Protein AF-A0A2D8R1H4-F1 (afdb_monomer)

Mean predicted aligned error: 3.97 Å

pLDDT: mean 93.08, std 7.94, range [49.28, 98.56]

Foldseek 3Di:
DVQLVVLVVVCVVPVLPLVSLLSNLVVCVVVLNLVVSLVSLVSSCVSPVLPLSSLQSNLSSCLSVVNLVSNLVSLVSSCVSPVPDLVSLQSNLVSCVSVVVLVSSLVSLVVSCVVVVPPVSSVVSNVVSVPPD

Secondary structure (DSSP, 8-state):
-HHHHHHHHHHHH-TT-HHHHHHHHHHHHHTT-HHHHHHHHHHHHHH-TT-HHHHHHHHHHHHTTT-HHHHHHHHHHHHHH-TT-HHHHHHHHHHHHHTT-HHHHHHHHHHHHHH-TT-HHHHHHHHHHHT--

Solvent-accessible surface area (backbone atoms only — not comparable to full-atom values): 6810 Å² total; per-residue (Å²): 111,71,68,48,54,51,22,53,49,44,31,69,78,36,79,80,44,44,69,36,30,41,52,35,19,52,46,27,45,76,69,72,35,29,73,61,14,33,60,42,20,50,54,21,40,74,72,40,75,77,45,33,68,32,29,38,51,38,12,52,23,29,38,77,69,70,37,40,69,62,10,49,52,27,22,50,49,16,31,73,67,41,76,84,46,63,69,43,42,52,50,41,21,53,47,28,43,76,61,69,38,49,68,65,14,47,52,35,33,48,56,47,36,74,77,38,75,81,44,62,69,41,56,52,53,47,53,64,63,69,67,78,119

Radius of gyration: 15.63 Å; Cα contacts (8 Å, |Δi|>4): 174; chains: 1; bounding box: 38×26×41 Å

Structure (mmCIF, N/CA/C/O backbone):
data_AF-A0A2D8R1H4-F1
#
_entry.id   AF-A0A2D8R1H4-F1
#
loop_
_atom_site.group_PDB
_atom_site.id
_atom_site.type_symbol
_atom_site.label_atom_id
_atom_site.label_alt_id
_atom_site.label_comp_id
_atom_site.label_asym_id
_atom_site.label_entity_id
_atom_site.label_seq_id
_atom_site.pdbx_PDB_ins_code
_atom_site.Cartn_x
_atom_site.Cartn_y
_atom_site.Cartn_z
_atom_site.occupancy
_atom_site.B_iso_or_equiv
_atom_site.auth_seq_id
_atom_site.auth_comp_id
_atom_site.auth_asym_id
_atom_site.auth_atom_id
_atom_site.pdbx_PDB_model_num
ATOM 1 N N . ALA A 1 1 ? 4.990 9.086 16.619 1.00 61.03 1 ALA A N 1
ATOM 2 C CA . ALA A 1 1 ? 4.367 9.130 17.960 1.00 61.03 1 ALA A CA 1
ATOM 3 C C . ALA A 1 1 ? 3.097 9.992 17.991 1.00 61.03 1 ALA A C 1
ATOM 5 O O . ALA A 1 1 ? 2.023 9.419 18.096 1.00 61.03 1 ALA A O 1
ATOM 6 N N . GLN A 1 2 ? 3.169 11.322 17.822 1.00 75.00 2 GLN A N 1
ATOM 7 C CA . GLN A 1 2 ? 1.992 12.212 17.954 1.00 75.00 2 GLN A CA 1
ATOM 8 C C . GLN A 1 2 ? 0.851 11.921 16.955 1.00 75.00 2 GLN A C 1
ATOM 10 O O . GLN A 1 2 ? -0.308 11.885 17.352 1.00 75.00 2 GLN A O 1
ATOM 15 N N . ALA A 1 3 ? 1.164 11.647 15.681 1.00 76.19 3 ALA A N 1
ATOM 16 C CA . ALA A 1 3 ? 0.142 11.363 14.665 1.00 76.19 3 ALA A CA 1
ATOM 17 C C . ALA A 1 3 ? -0.639 10.064 14.942 1.00 76.19 3 ALA A C 1
ATOM 19 O O . ALA A 1 3 ? -1.858 10.040 14.812 1.00 76.19 3 ALA A O 1
ATOM 20 N N . ARG A 1 4 ? 0.044 8.999 15.387 1.00 82.56 4 ARG A N 1
ATOM 21 C CA . ARG A 1 4 ? -0.606 7.735 15.764 1.00 82.56 4 ARG A CA 1
ATOM 22 C C . ARG A 1 4 ? -1.573 7.939 16.930 1.00 82.56 4 ARG A C 1
ATOM 24 O O . ARG A 1 4 ? -2.717 7.522 16.830 1.00 82.56 4 ARG A O 1
ATOM 31 N N . GLN A 1 5 ? -1.141 8.632 17.983 1.00 84.06 5 GLN A N 1
ATOM 32 C CA . GLN A 1 5 ? -1.984 8.901 19.151 1.00 84.06 5 GLN A CA 1
ATOM 33 C C . GLN A 1 5 ? -3.215 9.752 18.793 1.00 84.06 5 GLN A C 1
ATOM 35 O O . GLN A 1 5 ? -4.303 9.524 19.324 1.00 84.06 5 GLN A O 1
ATOM 40 N N . ALA A 1 6 ? -3.071 10.701 17.861 1.00 82.69 6 ALA A N 1
ATOM 41 C CA . ALA A 1 6 ? -4.195 11.479 17.349 1.00 82.69 6 ALA A CA 1
ATOM 42 C C . ALA A 1 6 ? -5.211 10.596 16.603 1.00 82.69 6 ALA A C 1
ATOM 44 O O . ALA A 1 6 ? -6.410 10.713 16.852 1.00 82.69 6 ALA A O 1
ATOM 45 N N . PHE A 1 7 ? -4.751 9.672 15.751 1.00 85.44 7 PHE A N 1
ATOM 46 C CA . PHE A 1 7 ? -5.643 8.732 15.068 1.00 85.44 7 PHE A CA 1
ATOM 47 C C . PHE A 1 7 ? -6.262 7.699 16.016 1.00 85.44 7 PHE A C 1
ATOM 49 O O . PHE A 1 7 ? -7.443 7.411 15.882 1.00 85.44 7 PHE A O 1
ATOM 56 N N . GLU A 1 8 ? -5.531 7.191 17.010 1.00 85.38 8 GLU A N 1
ATOM 57 C CA . GLU A 1 8 ? -6.089 6.301 18.043 1.00 85.38 8 GLU A CA 1
ATOM 58 C C . GLU A 1 8 ? -7.188 7.001 18.851 1.00 85.38 8 GLU A C 1
ATOM 60 O O . GLU A 1 8 ? -8.246 6.425 19.100 1.00 85.38 8 GLU A O 1
ATOM 65 N N . THR A 1 9 ? -6.976 8.273 19.197 1.00 86.12 9 THR A N 1
ATOM 66 C CA . THR A 1 9 ? -7.999 9.094 19.856 1.00 86.12 9 THR A CA 1
ATOM 67 C C . THR A 1 9 ? -9.205 9.298 18.941 1.00 86.12 9 THR A C 1
ATOM 69 O O . THR A 1 9 ? -10.336 9.105 19.376 1.00 86.12 9 THR A O 1
ATOM 72 N N . ALA A 1 10 ? -8.986 9.632 17.666 1.00 83.75 10 ALA A N 1
ATOM 73 C CA . ALA A 1 10 ? -10.066 9.815 16.697 1.00 83.75 10 ALA A CA 1
ATOM 74 C C . ALA A 1 10 ? -10.889 8.532 16.495 1.00 83.75 10 ALA A C 1
ATOM 76 O O . ALA A 1 10 ? -12.114 8.584 16.482 1.00 83.75 10 ALA A O 1
ATOM 77 N N . VAL A 1 11 ? -10.222 7.379 16.410 1.00 87.06 11 VAL A N 1
ATOM 78 C CA . VAL A 1 11 ? -10.851 6.055 16.321 1.00 87.06 11 VAL A CA 1
ATOM 79 C C . VAL A 1 11 ? -11.644 5.722 17.589 1.00 87.06 11 VAL A C 1
ATOM 81 O O . VAL A 1 11 ? -12.716 5.135 17.496 1.00 87.06 11 VAL A O 1
ATOM 84 N N . SER A 1 12 ? -11.151 6.107 18.767 1.00 86.19 12 SER A N 1
ATOM 85 C CA . SER A 1 12 ? -11.860 5.914 20.039 1.00 86.19 12 SER A CA 1
ATOM 86 C C . SER A 1 12 ? -13.114 6.792 20.144 1.00 86.19 12 SER A C 1
ATOM 88 O O . SER A 1 12 ? -14.166 6.331 20.580 1.00 86.19 12 SER A O 1
ATOM 90 N N . LEU A 1 13 ? -13.023 8.050 19.700 1.00 87.25 13 LEU A N 1
ATOM 91 C CA . LEU A 1 13 ? -14.131 9.010 19.725 1.00 87.25 13 LEU A CA 1
ATOM 92 C C . LEU A 1 13 ? -15.192 8.731 18.653 1.00 87.25 13 LEU A C 1
ATOM 94 O O . LEU A 1 13 ? -16.367 9.014 18.870 1.00 87.25 13 LEU A O 1
ATOM 98 N N . ALA A 1 14 ? -14.786 8.191 17.504 1.00 84.25 14 ALA A N 1
ATOM 99 C CA . ALA A 1 14 ? -15.671 7.853 16.398 1.00 84.25 14 ALA A CA 1
ATOM 100 C C . ALA A 1 14 ? -15.286 6.483 15.801 1.00 84.25 14 ALA A C 1
ATOM 102 O O . ALA A 1 14 ? -14.603 6.418 14.772 1.00 84.25 14 ALA A O 1
ATOM 103 N N . PRO A 1 15 ? -15.740 5.373 16.418 1.00 83.31 15 PRO A N 1
ATOM 104 C CA . PRO A 1 15 ? -15.364 4.013 16.021 1.00 83.31 15 PRO A CA 1
ATOM 105 C C . PRO A 1 15 ? -15.731 3.629 14.589 1.00 83.31 15 PRO A C 1
ATOM 107 O O . PRO A 1 15 ? -15.102 2.715 14.049 1.00 83.31 15 PRO A O 1
ATOM 110 N N . ASP A 1 16 ? -16.687 4.334 13.987 1.00 86.56 16 ASP A N 1
ATOM 111 C CA . ASP A 1 16 ? -17.195 4.083 12.635 1.00 86.56 16 ASP A CA 1
ATOM 112 C C . ASP A 1 16 ? -16.659 5.101 11.612 1.00 86.56 16 ASP A C 1
ATOM 114 O O . ASP A 1 16 ? -17.037 5.100 10.442 1.00 86.56 16 ASP A O 1
ATOM 118 N N . HIS A 1 17 ? -15.735 5.978 12.021 1.00 87.56 17 HIS A N 1
ATOM 119 C CA . HIS A 1 17 ? -15.121 6.941 11.116 1.00 87.56 17 HIS A CA 1
ATOM 120 C C . HIS A 1 17 ? -14.034 6.277 10.254 1.00 87.56 17 HIS A C 1
ATOM 122 O O . HIS A 1 17 ? -12.855 6.256 10.610 1.00 87.56 17 HIS A O 1
ATOM 128 N N . ALA A 1 18 ? -14.417 5.815 9.061 1.00 88.06 18 ALA A N 1
ATOM 129 C CA . ALA A 1 18 ? -13.540 5.124 8.108 1.00 88.06 18 ALA A CA 1
ATOM 130 C C . ALA A 1 18 ? -12.194 5.841 7.844 1.00 88.06 18 ALA A C 1
ATOM 132 O O . ALA A 1 18 ? -11.134 5.223 7.940 1.00 88.06 18 ALA A O 1
ATOM 133 N N . LEU A 1 19 ? -12.192 7.159 7.589 1.00 88.44 19 LEU A N 1
ATOM 134 C CA . LEU A 1 19 ? -10.948 7.909 7.324 1.00 88.44 19 LEU A CA 1
ATOM 135 C C . LEU A 1 19 ? -9.974 7.955 8.516 1.00 88.44 19 LEU A C 1
ATOM 137 O O . LEU A 1 19 ? -8.762 7.946 8.300 1.00 88.44 19 LEU A O 1
ATOM 141 N N . ALA A 1 20 ? -10.468 7.978 9.760 1.00 89.94 20 ALA A N 1
ATOM 142 C CA . ALA A 1 20 ? -9.602 7.950 10.941 1.00 89.94 20 ALA A CA 1
ATOM 143 C C . ALA A 1 20 ? -8.847 6.614 11.042 1.00 89.94 20 ALA A C 1
ATOM 145 O O . ALA A 1 20 ? -7.642 6.590 11.301 1.00 89.94 20 ALA A O 1
ATOM 146 N N . HIS A 1 21 ? -9.536 5.509 10.741 1.00 90.88 21 HIS A N 1
ATOM 147 C CA . HIS A 1 21 ? -8.935 4.177 10.647 1.00 90.88 21 HIS A CA 1
ATOM 148 C C . HIS A 1 21 ? -7.945 4.060 9.480 1.00 90.88 21 HIS A C 1
ATOM 150 O O . HIS A 1 21 ? -6.881 3.471 9.657 1.00 90.88 21 HIS A O 1
ATOM 156 N N . VAL A 1 22 ? -8.216 4.668 8.315 1.00 94.62 22 VAL A N 1
ATOM 157 C CA . VAL A 1 22 ? -7.230 4.731 7.211 1.00 94.62 22 VAL A CA 1
ATOM 158 C C . VAL A 1 22 ? -5.950 5.429 7.658 1.00 94.62 22 VAL A C 1
ATOM 160 O O . VAL A 1 22 ? -4.861 4.911 7.409 1.00 94.62 22 VAL A O 1
ATOM 163 N N . GLY A 1 23 ? -6.075 6.574 8.336 1.00 93.88 23 GLY A N 1
ATOM 164 C CA . GLY A 1 23 ? -4.932 7.314 8.870 1.00 93.88 23 GLY A CA 1
ATOM 165 C C . GLY A 1 23 ? -4.121 6.489 9.871 1.00 93.88 23 GLY A C 1
ATOM 166 O O . GLY A 1 23 ? -2.894 6.435 9.775 1.00 93.88 23 GLY A O 1
ATOM 167 N N . LEU A 1 24 ? -4.795 5.773 10.779 1.00 94.44 24 LEU A N 1
ATOM 168 C CA . LEU A 1 24 ? -4.142 4.856 11.716 1.00 94.44 24 LEU A CA 1
ATOM 169 C C . LEU A 1 24 ? -3.412 3.716 10.989 1.00 94.44 24 LEU A C 1
ATOM 171 O O . LEU A 1 24 ? -2.240 3.464 11.270 1.00 94.44 24 LEU A O 1
ATOM 175 N N . GLY A 1 25 ? -4.071 3.063 10.030 1.00 96.00 25 GLY A N 1
ATOM 176 C CA . GLY A 1 25 ? -3.478 1.999 9.219 1.00 96.00 25 GLY A CA 1
ATOM 177 C C . GLY A 1 25 ? -2.248 2.471 8.442 1.00 96.00 25 GLY A C 1
ATOM 178 O O . GLY A 1 25 ? -1.229 1.785 8.409 1.00 96.00 25 GLY A O 1
ATOM 179 N N . GLU A 1 26 ? -2.291 3.679 7.878 1.00 95.50 26 GLU A N 1
ATOM 180 C CA . GLU A 1 26 ? -1.136 4.278 7.210 1.00 95.50 26 GLU A CA 1
ATOM 181 C C . GLU A 1 26 ? 0.022 4.547 8.181 1.00 95.50 26 GLU A C 1
ATOM 183 O O . GLU A 1 26 ? 1.177 4.272 7.849 1.00 95.50 26 GLU A O 1
ATOM 188 N N . MET A 1 27 ? -0.255 5.049 9.391 1.00 95.44 27 MET A N 1
ATOM 189 C CA . MET A 1 27 ? 0.792 5.245 10.401 1.00 95.44 27 MET A CA 1
ATOM 190 C C . MET A 1 27 ? 1.426 3.919 10.819 1.00 95.44 27 MET A C 1
ATOM 192 O O . MET A 1 27 ? 2.648 3.839 10.916 1.00 95.44 27 MET A O 1
ATOM 196 N N . LEU A 1 28 ? 0.624 2.869 11.000 1.00 96.00 28 LEU A N 1
ATOM 197 C CA . LEU A 1 28 ? 1.120 1.533 11.336 1.00 96.00 28 LEU A CA 1
ATOM 198 C C . LEU A 1 28 ? 2.032 0.969 10.237 1.00 96.00 28 LEU A C 1
ATOM 200 O O . LEU A 1 28 ? 3.070 0.388 10.546 1.00 96.00 28 LEU A O 1
ATOM 204 N N . LEU A 1 29 ? 1.714 1.201 8.960 1.00 96.44 29 LEU A N 1
ATOM 205 C CA . LEU A 1 29 ? 2.605 0.842 7.850 1.00 96.44 29 LEU A CA 1
ATOM 206 C C . LEU A 1 29 ? 3.936 1.597 7.908 1.00 96.44 29 LEU A C 1
ATOM 208 O O . LEU A 1 29 ? 4.990 0.985 7.745 1.00 96.44 29 LEU A O 1
ATOM 212 N N . ARG A 1 30 ? 3.910 2.906 8.188 1.00 95.25 30 ARG A N 1
ATOM 213 C CA . ARG A 1 30 ? 5.131 3.720 8.340 1.00 95.25 30 ARG A CA 1
ATOM 214 C C . ARG A 1 30 ? 5.984 3.288 9.537 1.00 95.25 30 ARG A C 1
ATOM 216 O O . ARG A 1 30 ? 7.200 3.423 9.493 1.00 95.25 30 ARG A O 1
ATOM 223 N N . GLU A 1 31 ? 5.358 2.755 10.583 1.00 95.44 31 GLU A N 1
ATOM 224 C CA . GLU A 1 31 ? 6.025 2.172 11.756 1.00 95.44 31 GLU A CA 1
ATOM 225 C C . GLU A 1 31 ? 6.501 0.722 11.527 1.00 95.44 31 GLU A C 1
ATOM 227 O O . GLU A 1 31 ? 6.962 0.080 12.467 1.00 95.44 31 GLU A O 1
ATOM 232 N N . ASN A 1 32 ? 6.406 0.195 10.298 1.00 96.00 32 ASN A N 1
ATOM 233 C CA . ASN A 1 32 ? 6.739 -1.189 9.948 1.00 96.00 32 ASN A CA 1
ATOM 234 C C . ASN A 1 32 ? 5.934 -2.233 10.753 1.00 96.00 32 ASN A C 1
ATOM 236 O O . ASN A 1 32 ? 6.441 -3.289 11.135 1.00 96.00 32 ASN A O 1
ATOM 240 N N . ARG A 1 33 ? 4.650 -1.943 11.003 1.00 97.62 33 ARG A N 1
ATOM 241 C CA . ARG A 1 33 ? 3.695 -2.813 11.716 1.00 97.62 33 ARG A CA 1
ATOM 242 C C . ARG A 1 33 ? 2.562 -3.269 10.785 1.00 97.62 33 ARG A C 1
ATOM 244 O O . ARG A 1 33 ? 1.390 -2.975 11.033 1.00 97.62 33 ARG A O 1
ATOM 251 N N . PRO A 1 34 ? 2.872 -4.001 9.698 1.00 97.75 34 PRO A N 1
ATOM 252 C CA . PRO A 1 34 ? 1.906 -4.286 8.637 1.00 97.75 34 PRO A CA 1
ATOM 253 C C . PRO A 1 34 ? 0.751 -5.191 9.077 1.00 97.75 34 PRO A C 1
ATOM 255 O O . PRO A 1 34 ? -0.367 -5.015 8.607 1.00 97.75 34 PRO A O 1
ATOM 258 N N . ARG A 1 35 ? 0.979 -6.119 10.016 1.00 97.75 35 ARG A N 1
ATOM 259 C CA . ARG A 1 35 ? -0.088 -6.997 10.533 1.00 97.75 35 ARG A CA 1
ATOM 260 C C . ARG A 1 35 ? -1.148 -6.222 11.314 1.00 97.75 35 ARG A C 1
ATOM 262 O O . ARG A 1 35 ? -2.330 -6.516 11.210 1.00 97.75 35 ARG A O 1
ATOM 269 N N . GLU A 1 36 ? -0.729 -5.218 12.076 1.00 97.00 36 GLU A N 1
ATOM 270 C CA . GLU A 1 36 ? -1.656 -4.371 12.829 1.00 97.00 36 GLU A CA 1
ATOM 271 C C . GLU A 1 36 ? -2.376 -3.392 11.904 1.00 97.00 36 GLU A C 1
ATOM 273 O O . GLU A 1 36 ? -3.577 -3.176 12.057 1.00 97.00 36 GLU A O 1
ATOM 278 N N . ALA A 1 37 ? -1.668 -2.858 10.901 1.00 97.69 37 ALA A N 1
ATOM 279 C CA . ALA A 1 37 ? -2.282 -2.047 9.858 1.00 97.69 37 ALA A CA 1
ATOM 280 C C . ALA A 1 37 ? -3.408 -2.809 9.150 1.00 97.69 37 ALA A C 1
ATOM 282 O O . ALA A 1 37 ? -4.487 -2.259 8.960 1.00 97.69 37 ALA A O 1
ATOM 283 N N . GLU A 1 38 ? -3.185 -4.077 8.800 1.00 97.56 38 GLU A N 1
ATOM 284 C CA . GLU A 1 38 ? -4.193 -4.903 8.138 1.00 97.56 38 GLU A CA 1
ATOM 285 C C . GLU A 1 38 ? -5.478 -5.033 8.963 1.00 97.56 38 GLU A C 1
ATOM 287 O O . GLU A 1 38 ? -6.561 -4.845 8.418 1.00 97.56 38 GLU A O 1
ATOM 292 N N . VAL A 1 39 ? -5.377 -5.297 10.271 1.00 96.38 39 VAL A N 1
ATOM 293 C CA . VAL A 1 39 ? -6.554 -5.415 11.151 1.00 96.38 39 VAL A CA 1
ATOM 294 C C . VAL A 1 39 ? -7.387 -4.133 11.119 1.00 96.38 39 VAL A C 1
ATOM 296 O O . VAL A 1 39 ? -8.602 -4.184 10.925 1.00 96.38 39 VAL A O 1
ATOM 299 N N . VAL A 1 40 ? -6.733 -2.978 11.256 1.00 95.75 40 VAL A N 1
ATOM 300 C CA . VAL A 1 40 ? -7.406 -1.672 11.228 1.00 95.75 40 VAL A CA 1
ATOM 301 C C . VAL A 1 40 ? -8.017 -1.397 9.852 1.00 95.75 40 VAL A C 1
ATOM 303 O O . VAL A 1 40 ? -9.156 -0.950 9.754 1.00 95.75 40 VAL A O 1
ATOM 306 N N . LEU A 1 41 ? -7.289 -1.689 8.775 1.00 97.44 41 LEU A N 1
ATOM 307 C CA . LEU A 1 41 ? -7.726 -1.400 7.411 1.00 97.44 41 LEU A CA 1
ATOM 308 C C . LEU A 1 41 ? -8.829 -2.348 6.916 1.00 97.44 41 LEU A C 1
ATOM 310 O O . LEU A 1 41 ? -9.639 -1.935 6.091 1.00 97.44 41 LEU A O 1
ATOM 314 N N . ARG A 1 42 ? -8.919 -3.586 7.423 1.00 96.38 42 ARG A N 1
ATOM 315 C CA . ARG A 1 42 ? -10.061 -4.477 7.138 1.00 96.38 42 ARG A CA 1
ATOM 316 C C . ARG A 1 42 ? -11.351 -3.904 7.713 1.00 96.38 42 ARG A C 1
ATOM 318 O O . ARG A 1 42 ? -12.336 -3.843 6.990 1.00 96.38 42 ARG A O 1
ATOM 325 N N . LYS A 1 43 ? -11.305 -3.348 8.931 1.00 94.19 43 LYS A N 1
ATOM 326 C CA . LYS A 1 43 ? -12.451 -2.625 9.505 1.00 94.19 43 LYS A CA 1
ATOM 327 C C . LYS A 1 43 ? -12.884 -1.448 8.625 1.00 94.19 43 LYS A C 1
ATOM 329 O O . LYS A 1 43 ? -14.072 -1.172 8.521 1.00 94.19 43 LYS A O 1
ATOM 334 N N . VAL A 1 44 ? -11.941 -0.762 7.976 1.00 95.06 44 VAL A N 1
ATOM 335 C CA . VAL A 1 44 ? -12.285 0.295 7.015 1.00 95.06 44 VAL A CA 1
ATOM 336 C C . VAL A 1 44 ? -13.081 -0.262 5.843 1.00 95.06 44 VAL A C 1
ATOM 338 O O . VAL A 1 44 ? -14.098 0.319 5.504 1.00 95.06 44 VAL A O 1
ATOM 341 N N . VAL A 1 45 ? -12.634 -1.367 5.242 1.00 95.06 45 VAL A N 1
ATOM 342 C CA . VAL A 1 45 ? -13.333 -1.995 4.109 1.00 95.06 45 VAL A CA 1
ATOM 343 C C . VAL A 1 45 ? -14.702 -2.540 4.521 1.00 95.06 45 VAL A C 1
ATOM 345 O O . VAL A 1 45 ? -15.625 -2.502 3.717 1.00 95.06 45 VAL A O 1
ATOM 348 N N . ASP A 1 46 ? -14.861 -2.993 5.766 1.00 94.38 46 ASP A N 1
ATOM 349 C CA . ASP A 1 46 ? -16.164 -3.409 6.297 1.00 94.38 46 ASP A CA 1
ATOM 350 C C . ASP A 1 46 ? -17.134 -2.220 6.458 1.00 94.38 46 ASP A C 1
ATOM 352 O O . ASP A 1 46 ? -18.337 -2.372 6.255 1.00 94.38 46 ASP A O 1
ATOM 356 N N . LEU A 1 47 ? -16.619 -1.038 6.822 1.00 92.56 47 LEU A N 1
ATOM 357 C CA . LEU A 1 47 ? -17.403 0.196 6.981 1.00 92.56 47 LEU A CA 1
ATOM 358 C C . LEU A 1 47 ? -17.690 0.895 5.643 1.00 92.56 47 LEU A C 1
ATOM 360 O O . LEU A 1 47 ? -18.782 1.420 5.441 1.00 92.56 47 LEU A O 1
ATOM 364 N N . ASP A 1 48 ? -16.699 0.931 4.756 1.00 94.31 48 ASP A N 1
ATOM 365 C CA . ASP A 1 48 ? -16.743 1.569 3.443 1.00 94.31 48 ASP A CA 1
ATOM 366 C C . ASP A 1 48 ? -15.947 0.726 2.422 1.00 94.31 48 ASP A C 1
ATOM 368 O O . ASP A 1 48 ? -14.729 0.904 2.262 1.00 94.31 48 ASP A O 1
ATOM 372 N N . PRO A 1 49 ? -16.625 -0.204 1.723 1.00 95.62 49 PRO A N 1
ATOM 373 C CA . PRO A 1 49 ? -15.999 -1.083 0.737 1.00 95.62 49 PRO A CA 1
ATOM 374 C C . PRO A 1 49 ? -15.421 -0.355 -0.482 1.00 95.62 49 PRO A C 1
ATOM 376 O O . PRO A 1 49 ? -14.562 -0.908 -1.167 1.00 95.62 49 PRO A O 1
ATOM 379 N N . ASP A 1 50 ? -15.870 0.871 -0.760 1.00 96.50 50 ASP A N 1
ATOM 380 C CA . ASP A 1 50 ? -15.479 1.637 -1.946 1.00 96.50 50 ASP A CA 1
ATOM 381 C C . ASP A 1 50 ? -14.384 2.671 -1.634 1.00 96.50 50 ASP A C 1
ATOM 383 O O . ASP A 1 50 ? -13.954 3.445 -2.500 1.00 96.50 50 ASP A O 1
ATOM 387 N N . LEU A 1 51 ? -13.844 2.657 -0.410 1.00 96.12 51 LEU A N 1
ATOM 388 C CA . LEU A 1 51 ? -12.754 3.541 -0.029 1.00 96.12 51 LEU A CA 1
ATOM 389 C C . LEU A 1 51 ? -11.420 3.073 -0.623 1.00 96.12 51 LEU A C 1
ATOM 391 O O . LEU A 1 51 ? -10.654 2.311 -0.026 1.00 96.12 51 LEU A O 1
ATOM 395 N N . ALA A 1 52 ? -11.082 3.608 -1.797 1.00 97.31 52 ALA A N 1
ATOM 396 C CA . ALA A 1 52 ? -9.895 3.216 -2.561 1.00 97.31 52 ALA A CA 1
ATOM 397 C C . ALA A 1 52 ? -8.575 3.285 -1.761 1.00 97.31 52 ALA A C 1
ATOM 399 O O . ALA A 1 52 ? -7.694 2.435 -1.916 1.00 97.31 52 ALA A O 1
ATOM 400 N N . ALA A 1 53 ? -8.436 4.271 -0.866 1.00 96.31 53 ALA A N 1
ATOM 401 C CA . ALA A 1 53 ? -7.260 4.416 -0.006 1.00 96.31 53 ALA A CA 1
ATOM 402 C C . ALA A 1 53 ? -7.078 3.228 0.958 1.00 96.31 53 ALA A C 1
ATOM 404 O O . ALA A 1 53 ? -5.943 2.809 1.204 1.00 96.31 53 ALA A O 1
ATOM 405 N N . ALA A 1 54 ? -8.178 2.656 1.459 1.00 97.25 54 ALA A N 1
ATOM 406 C CA . ALA A 1 54 ? -8.160 1.494 2.341 1.00 97.25 54 ALA A CA 1
ATOM 407 C C . ALA A 1 54 ? -7.623 0.266 1.607 1.00 97.25 54 ALA A C 1
ATOM 409 O O . ALA A 1 54 ? -6.687 -0.380 2.074 1.00 97.25 54 ALA A O 1
ATOM 410 N N . HIS A 1 55 ? -8.137 0.010 0.402 1.00 98.44 55 HIS A N 1
ATOM 411 C CA . HIS A 1 55 ? -7.650 -1.060 -0.458 1.00 98.44 55 HIS A CA 1
ATOM 412 C C . HIS A 1 55 ? -6.172 -0.894 -0.820 1.00 98.44 55 HIS A C 1
ATOM 414 O O . HIS A 1 55 ? -5.397 -1.837 -0.678 1.00 98.44 55 HIS A O 1
ATOM 420 N N . LYS A 1 56 ? -5.721 0.304 -1.204 1.00 98.31 56 LYS A N 1
ATOM 421 C CA . LYS A 1 56 ? -4.294 0.518 -1.486 1.00 98.31 56 LYS A CA 1
ATOM 422 C C . LYS A 1 56 ? -3.422 0.238 -0.253 1.00 98.31 56 LYS A C 1
ATOM 424 O O . LYS A 1 56 ? -2.393 -0.423 -0.380 1.00 98.31 56 LYS A O 1
ATOM 429 N N . ASN A 1 57 ? -3.824 0.684 0.938 1.00 98.19 57 ASN A N 1
ATOM 430 C CA . ASN A 1 57 ? -3.056 0.433 2.159 1.00 98.19 57 ASN A CA 1
ATOM 431 C C . ASN A 1 57 ? -3.116 -1.044 2.608 1.00 98.19 57 ASN A C 1
ATOM 433 O O . ASN A 1 57 ? -2.099 -1.559 3.067 1.00 98.19 57 ASN A O 1
ATOM 437 N N . LEU A 1 58 ? -4.236 -1.758 2.415 1.00 98.19 58 LEU A N 1
ATOM 438 C CA . LEU A 1 58 ? -4.300 -3.218 2.607 1.00 98.19 58 LEU A CA 1
ATOM 439 C C . LEU A 1 58 ? -3.341 -3.940 1.669 1.00 98.19 58 LEU A C 1
ATOM 441 O O . LEU A 1 58 ? -2.640 -4.857 2.089 1.00 98.19 58 LEU A O 1
ATOM 445 N N . GLY A 1 59 ? -3.261 -3.482 0.419 1.00 98.38 59 GLY A N 1
ATOM 446 C CA . GLY A 1 59 ? -2.310 -4.002 -0.549 1.00 98.38 59 GLY A CA 1
ATOM 447 C C . GLY A 1 59 ? -0.864 -3.885 -0.065 1.00 98.38 59 GLY A C 1
ATOM 448 O O . GLY A 1 59 ? -0.119 -4.862 -0.083 1.00 98.38 59 GLY A O 1
ATOM 449 N N . LEU A 1 60 ? -0.486 -2.712 0.451 1.00 98.50 60 LEU A N 1
ATOM 450 C CA . LEU A 1 60 ? 0.839 -2.492 1.038 1.00 98.50 60 LEU A CA 1
ATOM 451 C C . LEU A 1 60 ? 1.088 -3.359 2.284 1.00 98.50 60 LEU A C 1
ATOM 453 O O . LEU A 1 60 ? 2.175 -3.914 2.431 1.00 98.50 60 LEU A O 1
ATOM 457 N N . ALA A 1 61 ? 0.092 -3.512 3.163 1.00 98.38 61 ALA A N 1
ATOM 458 C CA . ALA A 1 61 ? 0.190 -4.369 4.347 1.00 98.38 61 ALA A CA 1
ATOM 459 C C . ALA A 1 61 ? 0.409 -5.847 3.976 1.00 98.38 61 ALA A C 1
ATOM 461 O O . ALA A 1 61 ? 1.272 -6.526 4.542 1.00 98.38 61 ALA A O 1
ATOM 462 N N . ALA A 1 62 ? -0.341 -6.342 2.989 1.00 98.50 62 ALA A N 1
ATOM 463 C CA . ALA A 1 62 ? -0.210 -7.698 2.477 1.00 98.50 62 ALA A CA 1
ATOM 464 C C . ALA A 1 62 ? 1.167 -7.921 1.827 1.00 98.50 62 ALA A C 1
ATOM 466 O O . ALA A 1 62 ? 1.837 -8.906 2.147 1.00 98.50 62 ALA A O 1
ATOM 467 N N . ALA A 1 63 ? 1.646 -6.980 1.006 1.00 98.31 63 ALA A N 1
ATOM 468 C CA . ALA A 1 63 ? 2.968 -7.057 0.379 1.00 98.31 63 ALA A CA 1
ATOM 469 C C . ALA A 1 63 ? 4.101 -7.105 1.415 1.00 98.31 63 ALA A C 1
ATOM 471 O O . ALA A 1 63 ? 4.943 -7.997 1.363 1.00 98.31 63 ALA A O 1
ATOM 472 N N . ALA A 1 64 ? 4.048 -6.243 2.436 1.00 97.69 64 ALA A N 1
ATOM 473 C CA . ALA A 1 64 ? 5.018 -6.225 3.535 1.00 97.69 64 ALA A CA 1
ATOM 474 C C . ALA A 1 64 ? 5.040 -7.523 4.370 1.00 97.69 64 ALA A C 1
ATOM 476 O O . ALA A 1 64 ? 5.954 -7.743 5.162 1.00 97.69 64 ALA A O 1
ATOM 477 N N . THR A 1 65 ? 4.039 -8.393 4.208 1.00 97.38 65 THR A N 1
ATOM 478 C CA . THR A 1 65 ? 3.979 -9.722 4.838 1.00 97.38 65 THR A CA 1
ATOM 479 C C . THR A 1 65 ? 4.162 -10.872 3.840 1.00 97.38 65 THR A C 1
ATOM 481 O O . THR A 1 65 ? 3.915 -12.023 4.192 1.00 97.38 65 THR A O 1
ATOM 484 N N . GLY A 1 66 ? 4.597 -10.582 2.609 1.00 96.94 66 GLY A N 1
ATOM 485 C CA . GLY A 1 66 ? 4.870 -11.567 1.556 1.00 96.94 66 GLY A CA 1
ATOM 486 C C . GLY A 1 66 ? 3.630 -12.104 0.833 1.00 96.94 66 GLY A C 1
ATOM 487 O O . GLY A 1 66 ? 3.740 -12.990 -0.014 1.00 96.94 66 GLY A O 1
ATOM 488 N N . ARG A 1 67 ? 2.432 -11.583 1.125 1.00 98.44 67 ARG A N 1
ATOM 489 C CA . ARG A 1 67 ? 1.170 -12.012 0.498 1.00 98.44 67 ARG A CA 1
ATOM 490 C C . ARG A 1 67 ? 0.910 -11.233 -0.786 1.00 98.44 67 ARG A C 1
ATOM 492 O O . ARG A 1 67 ? -0.047 -10.472 -0.902 1.00 98.44 67 ARG A O 1
ATOM 499 N N . PHE A 1 68 ? 1.774 -11.430 -1.776 1.00 98.06 68 PHE A N 1
ATOM 500 C CA . PHE A 1 68 ? 1.767 -10.629 -3.002 1.00 98.06 68 PHE A CA 1
ATOM 501 C C . PHE A 1 68 ? 0.490 -10.763 -3.845 1.00 98.06 68 PHE A C 1
ATOM 503 O O . PHE A 1 68 ? 0.058 -9.789 -4.455 1.00 98.06 68 PHE A O 1
ATOM 510 N N . GLN A 1 69 ? -0.149 -11.935 -3.870 1.00 97.50 69 GLN A N 1
ATOM 511 C CA . GLN A 1 69 ? -1.403 -12.117 -4.617 1.00 97.50 69 GLN A CA 1
ATOM 512 C C . GLN A 1 69 ? -2.556 -11.304 -4.008 1.00 97.50 69 GLN A C 1
ATOM 514 O O . GLN A 1 69 ? -3.261 -10.594 -4.725 1.00 97.50 69 GLN A O 1
ATOM 519 N N . GLU A 1 70 ? -2.698 -11.344 -2.681 1.00 98.12 70 GLU A N 1
ATOM 520 C CA . GLU A 1 70 ? -3.654 -10.512 -1.936 1.00 98.12 70 GLU A CA 1
ATOM 521 C C . GLU A 1 70 ? -3.329 -9.021 -2.115 1.00 98.12 70 GLU A C 1
ATOM 523 O O . GLU A 1 70 ? -4.219 -8.203 -2.357 1.00 98.12 70 GLU A O 1
ATOM 528 N N . ALA A 1 71 ? -2.038 -8.679 -2.102 1.00 98.56 71 ALA A N 1
ATOM 529 C CA . ALA A 1 71 ? -1.576 -7.318 -2.315 1.00 98.56 71 ALA A CA 1
ATOM 530 C C . ALA A 1 71 ? -2.004 -6.756 -3.680 1.00 98.56 71 ALA A C 1
ATOM 532 O O . ALA A 1 71 ? -2.617 -5.688 -3.758 1.00 98.56 71 ALA A O 1
ATOM 533 N N . VAL A 1 72 ? -1.735 -7.501 -4.756 1.00 98.44 72 VAL A N 1
ATOM 534 C CA . VAL A 1 72 ? -2.129 -7.134 -6.124 1.00 98.44 72 VAL A CA 1
ATOM 535 C C . VAL A 1 72 ? -3.645 -7.025 -6.247 1.00 98.44 72 VAL A C 1
ATOM 537 O O . VAL A 1 72 ? -4.131 -6.072 -6.859 1.00 98.44 72 VAL A O 1
ATOM 540 N N . HIS A 1 73 ? -4.398 -7.956 -5.653 1.00 98.12 73 HIS A N 1
ATOM 541 C CA . HIS A 1 73 ? -5.859 -7.902 -5.650 1.00 98.12 73 HIS A CA 1
ATOM 542 C C . HIS A 1 73 ? -6.361 -6.571 -5.077 1.00 98.12 73 HIS A C 1
ATOM 544 O O . HIS A 1 73 ? -7.103 -5.851 -5.748 1.00 98.12 73 HIS A O 1
ATOM 550 N N . HIS A 1 74 ? -5.915 -6.203 -3.876 1.00 98.44 74 HIS A N 1
ATOM 551 C CA . HIS A 1 74 ? -6.370 -4.980 -3.228 1.00 98.44 74 HIS A CA 1
ATOM 552 C C . HIS A 1 74 ? -5.955 -3.712 -3.981 1.00 98.44 74 HIS A C 1
ATOM 554 O O . HIS A 1 74 ? -6.788 -2.829 -4.183 1.00 98.44 74 HIS A O 1
ATOM 560 N N . VAL A 1 75 ? -4.721 -3.615 -4.484 1.00 98.31 75 VAL A N 1
ATOM 561 C CA . VAL A 1 75 ? -4.324 -2.423 -5.255 1.00 98.31 75 VAL A CA 1
ATOM 562 C C . VAL A 1 75 ? -5.083 -2.325 -6.585 1.00 98.31 75 VAL A C 1
ATOM 564 O O . VAL A 1 75 ? -5.464 -1.225 -6.986 1.00 98.31 75 VAL A O 1
ATOM 567 N N . ARG A 1 76 ? -5.415 -3.448 -7.237 1.00 98.12 76 ARG A N 1
ATOM 568 C CA . ARG A 1 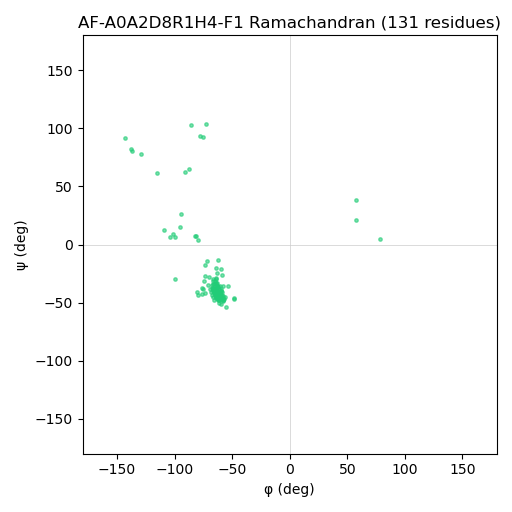76 ? -6.302 -3.443 -8.414 1.00 98.12 76 ARG A CA 1
ATOM 569 C C . ARG A 1 76 ? -7.720 -2.972 -8.077 1.00 98.12 76 ARG A C 1
ATOM 571 O O . ARG A 1 76 ? -8.309 -2.260 -8.884 1.00 98.12 76 ARG A O 1
ATOM 578 N N . ARG A 1 77 ? -8.262 -3.298 -6.894 1.00 98.25 77 ARG A N 1
ATOM 579 C CA . ARG A 1 77 ? -9.547 -2.728 -6.432 1.00 98.25 77 ARG A CA 1
ATOM 580 C C . ARG A 1 77 ? -9.450 -1.217 -6.225 1.00 98.25 77 ARG A C 1
ATOM 582 O O . ARG A 1 77 ? -10.320 -0.496 -6.697 1.00 98.25 77 ARG A O 1
ATOM 589 N N . ALA A 1 78 ? -8.364 -0.728 -5.624 1.00 98.06 78 ALA A N 1
ATOM 590 C CA . ALA A 1 78 ? -8.126 0.710 -5.486 1.00 98.06 78 ALA A CA 1
ATOM 591 C C . ALA A 1 78 ? -8.064 1.428 -6.849 1.00 98.06 78 ALA A C 1
ATOM 593 O O . ALA A 1 78 ? -8.633 2.507 -7.000 1.00 98.06 78 ALA A O 1
ATOM 594 N N . LEU A 1 79 ? -7.429 0.815 -7.855 1.00 97.31 79 LEU A N 1
ATOM 595 C CA . LEU A 1 79 ? -7.413 1.321 -9.233 1.00 97.31 79 LEU A CA 1
ATOM 596 C C . LEU A 1 79 ? -8.786 1.265 -9.908 1.00 97.31 79 LEU A C 1
ATOM 598 O O . LEU A 1 79 ? -9.130 2.184 -10.637 1.00 97.31 79 LEU A O 1
ATOM 602 N N . ALA A 1 80 ? -9.588 0.228 -9.668 1.00 97.88 80 ALA A N 1
ATOM 603 C CA . ALA A 1 80 ? -10.944 0.162 -10.213 1.00 97.88 80 ALA A CA 1
ATOM 604 C C . ALA A 1 80 ? -11.833 1.301 -9.679 1.00 97.88 80 ALA A C 1
ATOM 606 O O . ALA A 1 80 ? -12.639 1.849 -10.425 1.00 97.88 80 ALA A O 1
ATOM 607 N N . LEU A 1 81 ? -11.648 1.674 -8.409 1.00 97.38 81 LEU A N 1
ATOM 608 C CA . LEU A 1 81 ? -12.359 2.778 -7.758 1.00 97.38 81 LEU A CA 1
ATOM 609 C C . LEU A 1 81 ? -11.822 4.154 -8.191 1.00 97.38 81 LEU A C 1
ATOM 611 O O . LEU A 1 81 ? -12.598 5.084 -8.399 1.00 97.38 81 LEU A O 1
ATOM 615 N N . SER A 1 82 ? -10.502 4.274 -8.376 1.00 95.94 82 SER A N 1
ATOM 616 C CA . SER A 1 82 ? -9.830 5.515 -8.784 1.00 95.94 82 SER A CA 1
ATOM 617 C C . SER A 1 82 ? -8.755 5.250 -9.853 1.00 95.94 82 SER A C 1
ATOM 619 O O . SER A 1 82 ? -7.557 5.215 -9.546 1.00 95.94 82 SER A O 1
ATOM 621 N N . PRO A 1 83 ? -9.143 5.111 -11.135 1.00 93.38 83 PRO A N 1
ATOM 622 C CA . PRO A 1 83 ? -8.255 4.625 -12.201 1.00 93.38 83 PRO A CA 1
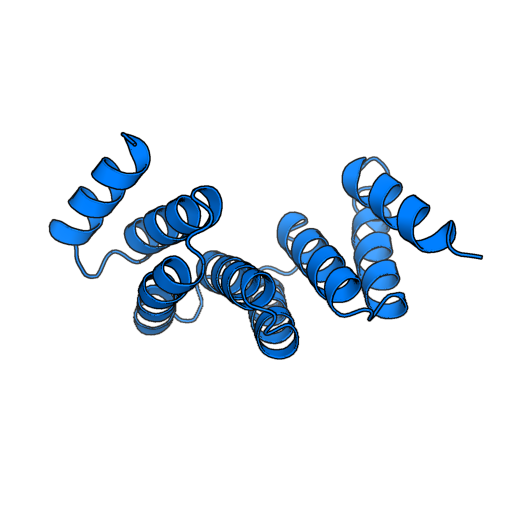ATOM 623 C C . PRO A 1 83 ? -7.163 5.610 -12.620 1.00 93.38 83 PRO A C 1
ATOM 625 O O . PRO A 1 83 ? -6.224 5.234 -13.306 1.00 93.38 83 PRO A O 1
ATOM 628 N N . ASN A 1 84 ? -7.268 6.880 -12.228 1.00 90.44 84 ASN A N 1
ATOM 629 C CA . ASN A 1 84 ? -6.310 7.920 -12.611 1.00 90.44 84 ASN A CA 1
ATOM 630 C C . ASN A 1 84 ? -5.307 8.252 -11.492 1.00 90.44 84 ASN A C 1
ATOM 632 O O . ASN A 1 84 ? -4.573 9.237 -11.592 1.00 90.44 84 ASN A O 1
ATOM 636 N N .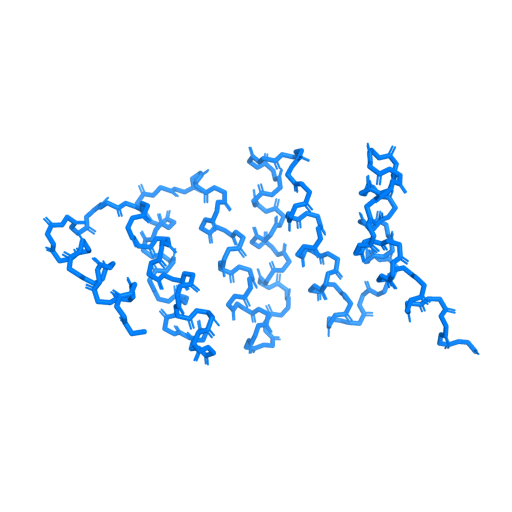 THR A 1 85 ? -5.274 7.473 -10.408 1.00 94.25 85 THR A N 1
ATOM 637 C CA . THR A 1 85 ? -4.410 7.749 -9.258 1.00 94.25 85 THR A CA 1
ATOM 638 C C . THR A 1 85 ? -3.013 7.164 -9.471 1.00 94.25 85 THR A C 1
ATOM 640 O O . THR A 1 85 ? -2.782 5.973 -9.272 1.00 94.25 85 THR A O 1
ATOM 643 N N . VAL A 1 86 ? -2.047 8.026 -9.820 1.00 94.88 86 VAL A N 1
ATOM 644 C CA . VAL A 1 86 ? -0.632 7.664 -10.073 1.00 94.88 86 VAL A CA 1
ATOM 645 C C . VAL A 1 86 ? -0.048 6.781 -8.977 1.00 94.88 86 VAL A C 1
ATOM 647 O O . VAL A 1 86 ? 0.609 5.780 -9.256 1.00 94.88 86 VAL A O 1
ATOM 650 N N . SER A 1 87 ? -0.292 7.146 -7.715 1.00 94.44 87 SER A N 1
ATOM 651 C CA . SER A 1 87 ? 0.274 6.436 -6.569 1.00 94.44 87 SER A CA 1
ATOM 652 C C . SER A 1 87 ? -0.206 4.986 -6.481 1.00 94.44 87 SER A C 1
ATOM 654 O O . SER A 1 87 ? 0.509 4.154 -5.924 1.00 94.44 87 SER A O 1
ATOM 656 N N . PHE A 1 88 ? -1.368 4.648 -7.051 1.00 96.94 88 PHE A N 1
ATOM 657 C CA . PHE A 1 88 ? -1.889 3.281 -7.069 1.00 96.94 88 PHE A CA 1
ATOM 658 C C . PHE A 1 88 ? -1.216 2.445 -8.155 1.00 96.94 88 PHE A C 1
ATOM 660 O O . PHE A 1 88 ? -0.766 1.343 -7.853 1.00 96.94 88 PHE A O 1
ATOM 667 N N . HIS A 1 89 ? -1.037 2.990 -9.363 1.00 96.88 89 HIS A N 1
ATOM 668 C CA . HI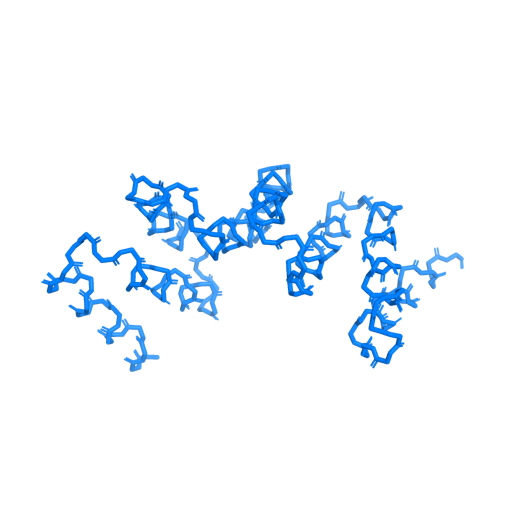S A 1 89 ? -0.225 2.339 -10.400 1.00 96.88 89 HIS A CA 1
ATOM 669 C C . HIS A 1 89 ? 1.208 2.109 -9.916 1.00 96.88 89 HIS A C 1
ATOM 671 O O . HIS A 1 89 ? 1.753 1.023 -10.077 1.00 96.88 89 HIS A O 1
ATOM 677 N N . TYR A 1 90 ? 1.798 3.104 -9.248 1.00 96.62 90 TYR A N 1
ATOM 678 C CA . TYR A 1 90 ? 3.150 2.979 -8.711 1.00 96.62 90 TYR A CA 1
ATOM 679 C C . TYR A 1 90 ? 3.234 1.928 -7.593 1.00 96.62 90 TYR A C 1
ATOM 681 O O . TYR A 1 90 ? 4.168 1.128 -7.567 1.00 96.62 90 TYR A O 1
ATOM 689 N N . SER A 1 91 ? 2.238 1.879 -6.697 1.00 97.44 91 SER A N 1
ATOM 690 C CA . SER A 1 91 ? 2.158 0.832 -5.666 1.00 97.44 91 SER A CA 1
ATOM 691 C C . SER A 1 91 ? 2.035 -0.555 -6.303 1.00 97.44 91 SER A C 1
ATOM 693 O O . SER A 1 91 ? 2.736 -1.474 -5.890 1.00 97.44 91 SER A O 1
ATOM 695 N N . LEU A 1 92 ? 1.193 -0.701 -7.332 1.00 98.00 92 LEU A N 1
ATOM 696 C CA . LEU A 1 92 ? 1.012 -1.961 -8.047 1.00 98.00 92 LEU A CA 1
ATOM 697 C C . LEU A 1 92 ? 2.313 -2.405 -8.725 1.00 98.00 92 LEU A C 1
ATOM 699 O O . LEU A 1 92 ? 2.717 -3.548 -8.542 1.00 98.00 92 LEU A O 1
ATOM 703 N N . ALA A 1 93 ? 3.007 -1.502 -9.420 1.00 97.62 93 ALA A N 1
ATOM 704 C CA . ALA A 1 93 ? 4.300 -1.786 -10.038 1.00 97.62 93 ALA A CA 1
ATOM 705 C C . ALA A 1 93 ? 5.350 -2.256 -9.015 1.00 97.62 93 ALA A C 1
ATOM 707 O O . ALA A 1 93 ? 6.054 -3.236 -9.262 1.00 97.62 93 ALA A O 1
ATOM 708 N N . SER A 1 94 ? 5.440 -1.602 -7.848 1.00 97.06 94 SER A N 1
ATOM 709 C CA . SER A 1 94 ? 6.376 -2.017 -6.789 1.00 97.06 94 SER A CA 1
ATOM 710 C C . SER A 1 94 ? 6.057 -3.416 -6.269 1.00 97.06 94 SER A C 1
ATOM 712 O O . SER A 1 94 ? 6.953 -4.252 -6.183 1.00 97.06 94 SER A O 1
ATOM 714 N N . ILE A 1 95 ? 4.781 -3.688 -5.980 1.00 98.06 95 ILE A N 1
ATOM 715 C CA . ILE A 1 95 ? 4.323 -4.990 -5.480 1.00 98.06 95 ILE A CA 1
ATOM 716 C C . ILE A 1 95 ? 4.567 -6.086 -6.522 1.00 98.06 95 ILE A C 1
ATOM 718 O O . ILE A 1 95 ? 5.026 -7.169 -6.174 1.00 98.06 95 ILE A O 1
ATOM 722 N N . LEU A 1 96 ? 4.283 -5.820 -7.800 1.00 98.00 96 LEU A N 1
ATOM 723 C CA . LEU A 1 96 ? 4.523 -6.766 -8.891 1.00 98.00 96 LEU A CA 1
ATOM 724 C C . LEU A 1 96 ? 6.012 -7.088 -9.031 1.00 98.00 96 LEU A C 1
ATOM 726 O O . LEU A 1 96 ? 6.366 -8.256 -9.156 1.00 98.00 96 LEU A O 1
ATOM 730 N N . ARG A 1 97 ? 6.886 -6.082 -8.930 1.00 96.12 97 ARG A N 1
ATOM 731 C CA . ARG A 1 97 ? 8.338 -6.292 -8.920 1.00 96.12 97 ARG A CA 1
ATOM 732 C C . ARG A 1 97 ? 8.785 -7.147 -7.733 1.00 96.12 97 ARG A C 1
ATOM 734 O O . ARG A 1 97 ? 9.584 -8.055 -7.922 1.00 96.12 97 ARG A O 1
ATOM 741 N N . GLU A 1 98 ? 8.293 -6.867 -6.528 1.00 95.56 98 GLU A N 1
ATOM 742 C CA . GLU A 1 98 ? 8.607 -7.662 -5.327 1.00 95.56 98 GLU A CA 1
ATOM 743 C C . GLU A 1 98 ? 8.092 -9.106 -5.432 1.00 95.56 98 GLU A C 1
ATOM 745 O O . GLU A 1 98 ? 8.705 -10.023 -4.892 1.00 95.56 98 GLU A O 1
ATOM 750 N N . ALA A 1 99 ? 7.015 -9.316 -6.189 1.00 96.00 99 ALA A N 1
ATOM 751 C CA . ALA A 1 99 ? 6.467 -10.624 -6.529 1.00 96.00 99 ALA A CA 1
ATOM 752 C C . ALA A 1 99 ? 7.170 -11.315 -7.719 1.00 96.00 99 ALA A C 1
ATOM 754 O O . ALA A 1 99 ? 6.656 -12.318 -8.210 1.00 96.00 99 ALA A O 1
ATOM 755 N N . ASP A 1 100 ? 8.277 -10.754 -8.219 1.00 95.44 100 ASP A N 1
ATOM 756 C CA . ASP A 1 100 ? 9.018 -11.179 -9.420 1.00 95.44 100 ASP A CA 1
ATOM 757 C C . ASP A 1 100 ? 8.188 -11.209 -10.724 1.00 95.44 100 ASP A C 1
ATOM 759 O O . ASP A 1 100 ? 8.548 -11.827 -11.723 1.00 95.44 100 ASP A O 1
ATOM 763 N N . ARG A 1 101 ? 7.075 -10.469 -10.763 1.00 96.31 101 ARG A N 1
ATOM 764 C CA . ARG A 1 101 ? 6.208 -10.286 -11.940 1.00 96.31 101 ARG A CA 1
ATOM 765 C C . ARG A 1 101 ? 6.659 -9.064 -12.736 1.00 96.31 101 ARG A C 1
ATOM 767 O O . ARG A 1 101 ? 5.947 -8.064 -12.834 1.00 96.31 101 ARG A O 1
ATOM 774 N N . ARG A 1 102 ? 7.889 -9.128 -13.252 1.00 95.56 102 ARG A N 1
ATOM 775 C CA . ARG A 1 102 ? 8.593 -7.982 -13.856 1.00 95.56 102 ARG A CA 1
ATOM 776 C C . ARG A 1 102 ? 7.862 -7.378 -15.051 1.00 95.56 102 ARG A C 1
ATOM 778 O O . ARG A 1 102 ? 7.712 -6.166 -15.095 1.00 95.56 102 ARG A O 1
ATOM 785 N N . GLU A 1 103 ? 7.365 -8.209 -15.962 1.00 95.44 103 GLU A N 1
ATOM 786 C CA . GLU A 1 103 ? 6.665 -7.758 -17.176 1.00 95.44 103 GLU A CA 1
ATOM 787 C C . GLU A 1 103 ? 5.442 -6.894 -16.832 1.00 95.44 103 GLU A C 1
ATOM 789 O O . GLU A 1 103 ? 5.308 -5.769 -17.306 1.00 95.44 103 GLU A O 1
ATOM 794 N N . GLU A 1 104 ? 4.599 -7.358 -15.905 1.00 96.06 104 GLU A N 1
ATOM 795 C CA . GLU A 1 104 ? 3.435 -6.590 -15.449 1.00 96.06 104 GLU A CA 1
ATOM 796 C C . GLU A 1 104 ? 3.843 -5.304 -14.711 1.00 96.06 104 GLU A C 1
ATOM 798 O O . GLU A 1 104 ? 3.155 -4.287 -14.807 1.00 96.06 104 GLU A O 1
ATOM 803 N N . ALA A 1 105 ? 4.959 -5.317 -13.973 1.00 97.25 105 ALA A N 1
ATOM 804 C CA . ALA A 1 105 ? 5.475 -4.108 -13.336 1.00 97.25 105 ALA A CA 1
ATOM 805 C C . ALA A 1 105 ? 5.901 -3.061 -14.381 1.00 97.25 105 ALA A C 1
ATOM 807 O O . ALA A 1 105 ? 5.585 -1.881 -14.222 1.00 97.25 105 ALA A O 1
ATOM 808 N N . GLU A 1 106 ? 6.576 -3.479 -15.457 1.00 96.69 106 GLU A N 1
ATOM 809 C CA . GLU A 1 106 ? 6.961 -2.600 -16.568 1.00 96.69 106 GLU A CA 1
ATOM 810 C C . GLU A 1 106 ? 5.737 -1.999 -17.268 1.00 96.69 106 GLU A C 1
ATOM 812 O O . GLU A 1 106 ? 5.724 -0.800 -17.553 1.00 96.69 106 GLU A O 1
ATOM 817 N N . GLU A 1 107 ? 4.681 -2.788 -17.488 1.00 95.94 107 GLU A N 1
ATOM 818 C CA . GLU A 1 107 ? 3.428 -2.291 -18.063 1.00 95.94 107 GLU A CA 1
ATOM 819 C C . GLU A 1 107 ? 2.813 -1.158 -17.231 1.00 95.94 107 GLU A C 1
ATOM 821 O O . GLU A 1 107 ? 2.443 -0.116 -17.780 1.00 95.94 107 GLU A O 1
ATOM 826 N N . GLU A 1 108 ? 2.720 -1.321 -15.908 1.00 96.50 108 GLU A N 1
ATOM 827 C CA . GLU A 1 108 ? 2.174 -0.277 -15.032 1.00 96.50 108 GLU A CA 1
ATOM 828 C C . GLU A 1 108 ? 3.052 0.983 -15.024 1.00 96.50 108 GLU A C 1
ATOM 830 O O . GLU A 1 108 ? 2.536 2.104 -15.037 1.00 96.50 108 GLU A O 1
ATOM 835 N N . LEU A 1 109 ? 4.379 0.831 -15.058 1.00 96.75 109 LEU A N 1
ATOM 836 C CA . LEU A 1 109 ? 5.308 1.962 -15.136 1.00 96.75 109 LEU A CA 1
ATOM 837 C C . LEU A 1 109 ? 5.186 2.707 -16.469 1.00 96.75 109 LEU A C 1
ATOM 839 O O . LEU A 1 109 ? 5.168 3.940 -16.479 1.00 96.75 109 LEU A O 1
ATOM 843 N N . HIS A 1 110 ? 5.025 1.988 -17.580 1.00 95.75 110 HIS A N 1
ATOM 844 C CA . HIS A 1 110 ? 4.731 2.597 -18.873 1.00 95.75 110 HIS A CA 1
ATOM 845 C C . HIS A 1 110 ? 3.401 3.352 -18.859 1.00 95.75 110 HIS A C 1
ATOM 847 O O . HIS A 1 110 ? 3.351 4.466 -19.378 1.00 95.75 110 HIS A O 1
ATOM 853 N N . ARG A 1 111 ? 2.343 2.828 -18.223 1.00 94.88 111 ARG A N 1
ATOM 854 C CA . ARG A 1 111 ? 1.070 3.565 -18.073 1.00 94.88 111 ARG A CA 1
ATOM 855 C C . ARG A 1 111 ? 1.251 4.876 -17.310 1.00 94.88 111 ARG A C 1
ATOM 857 O O . ARG A 1 111 ? 0.679 5.891 -17.708 1.00 94.88 111 ARG A O 1
ATOM 864 N N . ILE A 1 112 ? 2.078 4.890 -16.260 1.00 96.06 112 ILE A N 1
ATOM 865 C CA . ILE A 1 112 ? 2.423 6.135 -15.557 1.00 96.06 112 ILE A CA 1
ATOM 866 C C . ILE A 1 112 ? 3.133 7.098 -16.513 1.00 96.06 112 ILE A C 1
ATOM 868 O O . ILE A 1 112 ? 2.724 8.249 -16.617 1.00 96.06 112 ILE A O 1
ATOM 872 N N . LEU A 1 113 ? 4.160 6.646 -17.235 1.00 95.94 113 LEU A N 1
ATOM 873 C CA . LEU A 1 113 ? 4.964 7.508 -18.110 1.00 95.94 113 LEU A CA 1
ATOM 874 C C . LEU A 1 113 ? 4.214 7.990 -19.360 1.00 95.94 113 LEU A C 1
ATOM 876 O O . LEU A 1 113 ? 4.480 9.088 -19.835 1.00 95.94 113 LEU A O 1
ATOM 880 N N . GLN A 1 114 ? 3.239 7.234 -19.864 1.00 95.00 114 GLN A N 1
ATOM 881 C CA . GLN A 1 114 ? 2.369 7.681 -20.958 1.00 95.00 114 GLN A CA 1
ATOM 882 C C . GLN A 1 114 ? 1.573 8.933 -20.577 1.00 95.00 114 GLN A C 1
ATOM 884 O O . GLN A 1 114 ? 1.342 9.801 -21.416 1.00 95.00 114 GLN A O 1
ATOM 889 N N . ARG A 1 115 ? 1.152 9.035 -19.312 1.00 92.81 115 ARG A N 1
ATOM 890 C CA . ARG A 1 115 ? 0.322 10.144 -18.829 1.00 92.81 115 ARG A CA 1
ATOM 891 C C . ARG A 1 115 ? 1.107 11.220 -18.086 1.00 92.81 115 ARG A C 1
ATOM 893 O O . ARG A 1 115 ? 0.745 12.392 -18.143 1.00 92.81 115 ARG A O 1
ATOM 900 N N . TRP A 1 116 ? 2.197 10.835 -17.435 1.00 92.50 116 TRP A N 1
ATOM 901 C CA . TRP A 1 116 ? 3.138 11.716 -16.751 1.00 92.50 116 TRP A CA 1
ATOM 902 C C . TRP A 1 116 ? 4.569 11.397 -17.207 1.00 92.50 116 TRP A C 1
ATOM 904 O O . TRP A 1 116 ? 5.324 10.766 -16.462 1.00 92.50 116 TRP A O 1
ATOM 914 N N . PRO A 1 117 ? 4.975 11.860 -18.407 1.00 93.62 117 PRO A N 1
ATOM 915 C CA . PRO A 1 117 ? 6.283 11.535 -18.988 1.00 93.62 117 PRO A CA 1
ATOM 916 C C . PRO A 1 117 ? 7.474 11.952 -18.122 1.00 93.62 117 PRO A C 1
ATOM 918 O O . PRO A 1 117 ? 8.535 11.341 -18.179 1.00 93.62 117 PRO A O 1
ATOM 921 N N . SER A 1 118 ? 7.293 12.978 -17.289 1.00 93.75 118 SER A N 1
ATOM 922 C CA . SER A 1 118 ? 8.320 13.493 -16.381 1.00 93.75 118 SER A CA 1
ATOM 923 C C . SER A 1 118 ? 8.235 12.915 -14.963 1.00 93.75 118 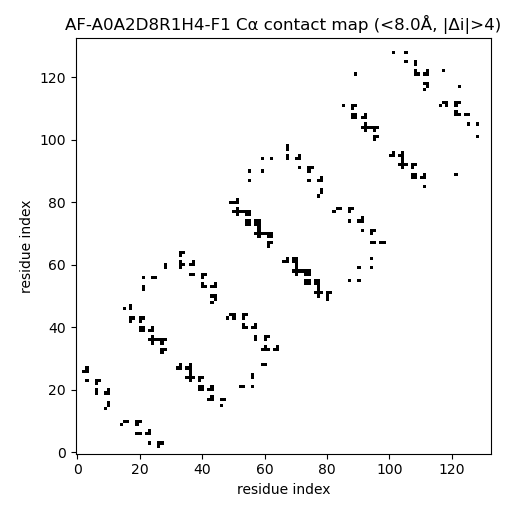SER A C 1
ATOM 925 O O . SER A 1 118 ? 8.827 13.497 -14.061 1.00 93.75 118 SER A O 1
ATOM 927 N N . HIS A 1 119 ? 7.498 11.820 -14.720 1.00 93.56 119 HIS A N 1
ATOM 928 C CA . HIS A 1 119 ? 7.391 11.216 -13.386 1.00 93.56 119 HIS A CA 1
ATOM 929 C C . HIS A 1 119 ? 8.699 10.487 -13.003 1.00 93.56 119 HIS A C 1
ATOM 931 O O . HIS A 1 119 ? 8.938 9.364 -13.465 1.00 93.56 119 HIS A O 1
ATOM 937 N N . PRO A 1 120 ? 9.546 11.066 -12.126 1.00 90.81 120 PRO A N 1
ATOM 938 C CA . PRO A 1 120 ? 10.917 10.591 -11.937 1.00 90.81 120 PRO A CA 1
ATOM 939 C C . PRO A 1 120 ? 10.967 9.190 -11.321 1.00 90.81 120 PRO A C 1
ATOM 941 O O . PRO A 1 120 ? 11.765 8.357 -11.743 1.00 90.81 120 PRO A O 1
ATOM 944 N N . GLY A 1 121 ? 10.063 8.890 -10.381 1.00 93.12 121 GLY A N 1
ATOM 945 C CA . GLY A 1 121 ? 10.018 7.580 -9.730 1.00 93.12 121 GLY A CA 1
ATOM 946 C C . GLY A 1 121 ? 9.686 6.444 -10.699 1.00 93.12 121 GLY A C 1
ATOM 947 O O . GLY A 1 121 ? 10.219 5.348 -10.564 1.00 93.12 121 GLY A O 1
ATOM 948 N N . ALA A 1 122 ? 8.856 6.707 -11.715 1.00 94.31 122 ALA A N 1
ATOM 949 C CA . ALA A 1 122 ? 8.462 5.671 -12.669 1.00 94.31 122 ALA A CA 1
ATOM 950 C C . ALA A 1 122 ? 9.593 5.377 -13.664 1.00 94.31 122 ALA A C 1
ATOM 952 O O . ALA A 1 122 ? 9.906 4.215 -13.906 1.00 94.31 122 ALA A O 1
ATOM 953 N N . ALA A 1 123 ? 10.261 6.424 -14.161 1.00 93.62 123 ALA A N 1
ATOM 954 C CA . ALA A 1 123 ? 11.432 6.282 -15.022 1.00 93.62 123 ALA A CA 1
ATOM 955 C C . ALA A 1 123 ? 12.584 5.551 -14.309 1.00 93.62 123 ALA A C 1
ATOM 957 O O . ALA A 1 123 ? 13.180 4.635 -14.872 1.00 93.62 123 ALA A O 1
ATOM 958 N N . GLN A 1 124 ? 12.858 5.905 -13.048 1.00 94.12 124 GLN A N 1
ATOM 959 C CA . GLN A 1 124 ? 13.886 5.241 -12.246 1.00 94.12 124 GLN A CA 1
ATOM 960 C C . GLN A 1 124 ? 13.558 3.761 -12.002 1.00 94.12 124 GLN A C 1
ATOM 962 O O . GLN A 1 124 ? 14.431 2.905 -12.149 1.00 94.12 124 GLN A O 1
ATOM 967 N N . ALA A 1 125 ? 12.309 3.448 -11.641 1.00 93.62 125 ALA A N 1
ATOM 968 C CA . ALA A 1 125 ? 11.879 2.073 -11.412 1.00 93.62 125 ALA A CA 1
ATOM 969 C C . ALA A 1 125 ? 11.978 1.216 -12.685 1.00 93.62 125 ALA A C 1
ATOM 971 O O . ALA A 1 125 ? 12.418 0.072 -12.604 1.00 93.62 125 ALA A O 1
ATOM 972 N N . LEU A 1 126 ? 11.639 1.779 -13.849 1.00 94.25 126 LEU A N 1
ATOM 973 C CA . LEU A 1 126 ? 11.725 1.088 -15.136 1.00 94.25 126 LEU A CA 1
ATOM 974 C C . LEU A 1 126 ? 13.183 0.806 -15.531 1.00 94.25 126 LEU A C 1
ATOM 976 O O . LEU A 1 126 ? 13.516 -0.311 -15.918 1.00 94.25 126 LEU A O 1
ATOM 980 N N . ALA A 1 127 ? 14.077 1.783 -15.351 1.00 92.38 127 ALA A N 1
ATOM 981 C CA . ALA A 1 127 ? 15.509 1.596 -15.590 1.00 92.38 127 ALA A CA 1
ATOM 982 C C . ALA A 1 127 ? 16.108 0.488 -14.703 1.00 92.38 127 ALA A C 1
ATOM 984 O O . ALA A 1 127 ? 16.926 -0.307 -15.167 1.00 92.38 127 ALA A O 1
ATOM 985 N N . ALA A 1 128 ? 15.672 0.397 -13.441 1.00 90.88 128 ALA A N 1
ATOM 986 C CA . ALA A 1 128 ? 16.117 -0.646 -12.519 1.00 90.88 128 ALA A CA 1
ATOM 987 C C . ALA A 1 128 ? 15.659 -2.061 -12.931 1.00 90.88 128 ALA A C 1
ATOM 989 O O . ALA A 1 128 ? 16.367 -3.027 -12.650 1.00 90.88 128 ALA A O 1
ATOM 990 N N . LEU A 1 129 ? 14.510 -2.196 -13.605 1.00 88.06 129 LEU A N 1
ATOM 991 C CA . LEU A 1 129 ? 14.020 -3.481 -14.127 1.00 88.06 129 LEU A CA 1
ATOM 992 C C . LEU A 1 129 ? 14.825 -3.945 -15.353 1.00 88.06 129 LEU A C 1
ATOM 994 O O . LEU A 1 129 ? 15.220 -5.111 -15.420 1.00 88.06 129 LEU A O 1
ATOM 998 N N . GLY A 1 130 ? 15.145 -3.023 -16.268 1.00 76.31 130 GLY A N 1
ATOM 999 C CA . GLY A 1 130 ? 15.879 -3.314 -17.506 1.00 76.31 130 GLY A CA 1
ATOM 1000 C C . GLY A 1 130 ? 17.378 -3.603 -17.337 1.00 76.31 130 GLY A C 1
ATOM 1001 O O . GLY A 1 130 ? 17.990 -4.182 -18.231 1.00 76.31 130 GLY A O 1
ATOM 1002 N N . GLY A 1 131 ? 17.979 -3.241 -16.198 1.00 64.44 131 GLY A N 1
ATOM 1003 C CA . GLY A 1 131 ? 19.412 -3.425 -15.923 1.00 64.44 131 GLY A CA 1
ATOM 1004 C C . GLY A 1 131 ? 19.844 -4.833 -15.484 1.00 64.44 131 GLY A C 1
ATOM 1005 O O . GLY A 1 131 ? 21.005 -5.018 -15.143 1.00 64.44 131 GLY A O 1
ATOM 1006 N N . SER A 1 132 ? 18.939 -5.819 -15.448 1.00 56.28 132 SER A N 1
ATOM 1007 C CA . SER A 1 132 ? 19.231 -7.190 -14.975 1.00 56.28 132 SER A CA 1
ATOM 1008 C C . SER A 1 132 ? 19.617 -8.188 -16.087 1.00 56.28 132 SER A C 1
ATOM 1010 O O . SER A 1 132 ? 19.345 -9.378 -15.935 1.00 56.28 132 SER A O 1
ATOM 1012 N N . ARG A 1 133 ? 20.178 -7.732 -17.214 1.00 49.28 133 ARG A N 1
ATOM 1013 C CA . ARG A 1 133 ? 20.582 -8.599 -18.338 1.00 49.28 133 ARG A CA 1
ATOM 1014 C C . ARG A 1 133 ? 22.085 -8.814 -18.402 1.00 49.28 133 ARG A C 1
ATOM 1016 O O . ARG A 1 133 ? 22.816 -7.821 -18.210 1.00 49.28 133 ARG A O 1
#

Nearest PDB structures (foldseek):
  8cqq-assembly1_A  TM=9.097E-01  e=1.839E-06  synthetic construct
  5vie-assembly1_C  TM=8.925E-01  e=1.587E-06  Homo sapiens
  6tka-assembly1_AAA  TM=8.786E-01  e=5.161E-06  Homo sapiens
  4n3c-assembly1_A  TM=8.789E-01  e=5.693E-06  H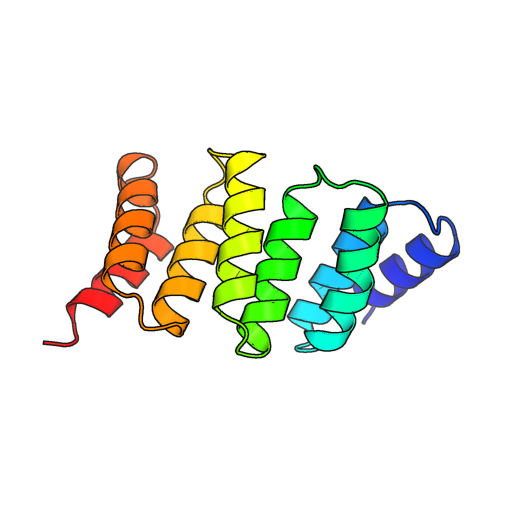omo sapiens
  5hrz-assembly1_A  TM=9.007E-01  e=1.521E-05  synthetic construct

Sequence (133 aa):
AQARQAFETAVSLAPDHALAHVGLGEMLLRENRPRE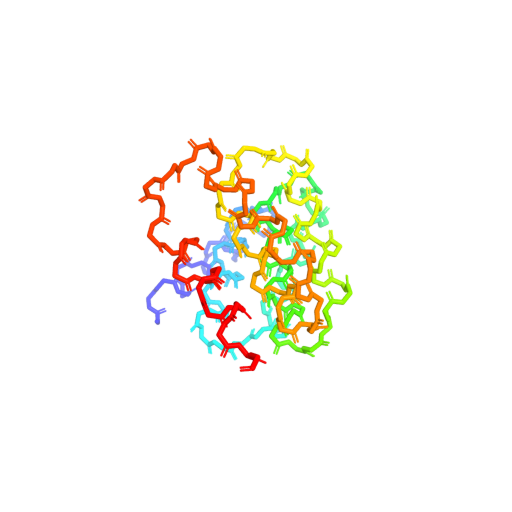AEVVLRKVVDLDPDLAAAHKNLGLAAAATGRFQEAVHHVRRALALSPNTVSFHYSLASILREADRREEAEEELHRILQRWPSHPGAAQALAALGGSR

=== Feature glossary ===
Annotated list of the representations used here:

Nearest PDB structures. The Foldseek neighbor list gives the closest experimentally determined structures in the PDB, ranked by structural alignment. TM-score near 1 means near-identical fold; near 0.3 means only rough topology match. This is how one finds what a novel AlphaFold pre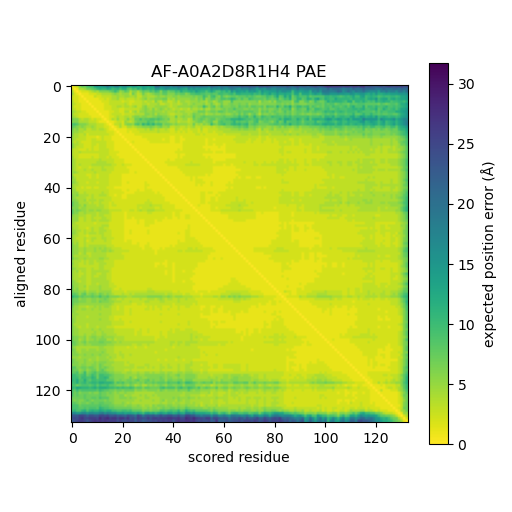diction most resembles in the solved-structure universe.

Foldseek 3Di. Foldseek's 3Di representation compresses backbone geometry into a per-residue letter drawn from a learned twenty-state alphabet. It captures the tertiary interaction pattern around each residue — which residues are packed against it in space, regardless of where they are in sequence.

Radius of gyration, Cα contacts, bounding box. Radius of gyration (Rg) is the root-mean-square distance of Cα atoms from their centroid — a single number for overall size and compactness. A globular domain of N residues has Rg ≈ 2.2·N^0.38 Å; an extended or disordered chain has a much larger Rg. The Cα contact count is the number of residue pairs whose Cα atoms are within 8 Å and are more than four positions apart in sequence — a standard proxy for tertiary packing density. The bounding box is the smallest axis-aligned box enclosing all Cα atoms.

InterPro / GO / CATH / organism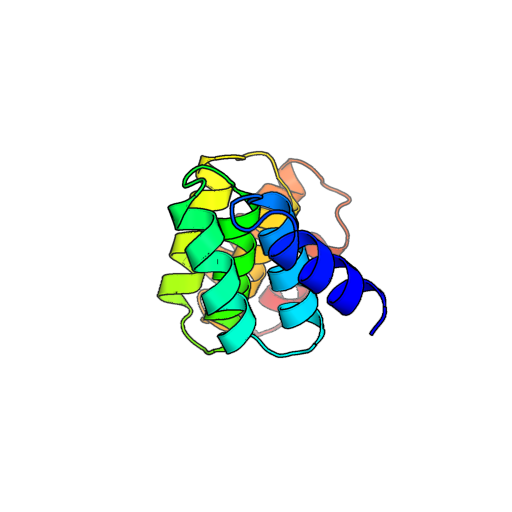. The annotation block draws on four external resources. InterPro: which protein families and domains the sequence belongs to. GO: standardized terms for what the protein does, what process it participates in, and where in the cell it acts. CATH: which structural fold it has in the CATH hierarchy. Organism: the species of origin.

mmCIF coordinates. The mmCIF block holds the 3D Cartesian coordinates of each backbone atom (N, Cα, C, O) in ångströms. mmCIF is the PDB's canonical archive format — a tagged-loop text representation of the atomic model.

pLDDT. pLDDT is the predicted lDDT-Cα score: AlphaFold's confidence that the local environment of each residue (all inter-atomic distances within 15 Å) is correctly placed. It is a per-residue number between 0 and 100, with higher meaning more reliable.

Backbone torsions (φ/ψ). φ (phi) and ψ (psi) are the two rotatable backbone dihedrals per residue: φ is the C(i-1)–N–Cα–C torsion, ψ is the N–Cα–C–N(i+1) torsion, both in degrees on (−180°, 180°]. α-helical residues cluster near (−60°, −45°); β-strand residues near (−120°, +130°). A Ramachandran plot is simply a scatter of (φ, ψ) for every residue.

B-factor. For experimental (PDB) structures, the B-factor (temperature factor) quantifies the positional spread of each atom in the crystal — a combination of thermal vibration and static disorder — in units of Å². High B-factors mark flexible loops or poorly resolved regions; low B-factors mark the rigid, well-ordered core.

Secondary structure (3-state, P-SEA). SS3 is a coarse helix/strand/coil call (letters a/b/c) made by the P-SEA algorithm from inter-Cα distances and dihedrals. It is less detailed than DSSP but needs only Cα positions.

Predicted aligned error. Predicted aligned error is AlphaFold's pairwise confidence. Unlike pLDDT (per-residue), PAE is per-residue-pair and captures whether two parts of the structure are correctly placed relative to each other. Units are ångströms of expected positional error.

Solvent-accessible surface area. Solvent-accessible surface area (SASA) is the area in Å² traced out by the centre of a 1.4 Å probe sphere (a water molecule) rolled over the protein's van der Waals surface (Shrake–Rupley / Lee–Richards construction). Buried residues have near-zero SASA; fully exposed residues can exceed 200 Å². The total SASA scales roughly with the number of surface residues.

Secondary structure (8-state, DSSP). The SS8 string is DSSP's per-residue secondary-structure call. α-helix (H) means an i→i+4 H-bond ladder; β-strand (E) means the residue participates in a β-sheet; 3₁₀ (G) and π (I) are tighter and wider helices; T/S are turns/bends; '-' is loop.

Rendered structure images. Structure images are PyMOL renders from six orthogonal camera directions. Cartoon representation draws helices as coils and strands as arrows; sticks shows the backbone as bonds; surface shows the solvent-excluded envelope. Rainbow coloring maps sequence position to hue (blue→red, N→C); chain coloring assigns a distinct color per polypeptide.

Sequence. The amino-acid sequence is the protein's primary structure: the linear order of residues from the N-terminus to the C-terminus, written in one-letter code. Everything else here — the 3D coordinates, the secondary structure, the domain annotations — is ultimately a consequence of this string.

Contact-map, Ramachandran, and PAE plots. Three diagnostic plots accompany the record. The Cα contact map visualizes the tertiary structure as a 2D adjacency matrix (8 Å cutoff, sequence-local contacts suppressed). The Ramachandran plot shows the distribution of backbone (φ, ψ) torsions, with points in the α and β basins reflecting secondary structure content. The PAE plot shows AlphaFold's inter-residue confidence as a color matrix.